Protein AF-A0A7C5FSQ7-F1 (afdb_monomer_lite)

Secondary structure (DSSP, 8-state):
-----------------TT-HHHHHHHHHHHHHHHHHHHHHHHTEEEEEEEEEEEETTEEEEEEEEEEEEE--

Sequence (73 aa):
MAKRDVTAVKTEDDVRPADDPNRRMILLAHERLDELCREAERSKFWGVLGVELTFEAGVIRLLHRRLDGRDKV

Radius of gyration: 18.42 Å; chains: 1; bounding box: 48×23×45 Å

Foldseek 3Di:
DDDPPPPPPPPPPPDDDPLDVVVVLVVVQVVVQVVVVVVCVVQVWDDDWGWDWDQDPNDIDTDDTDRDTDRDD

pLDDT: mean 73.32, std 17.02, range [42.06, 93.38]

Structure (mmCIF, N/CA/C/O backbone):
data_AF-A0A7C5FSQ7-F1
#
_entry.id   AF-A0A7C5FSQ7-F1
#
loop_
_atom_site.group_PDB
_atom_site.id
_atom_site.type_symbol
_atom_site.label_atom_id
_atom_site.label_alt_id
_atom_site.label_comp_id
_atom_site.label_asym_id
_atom_site.label_entity_id
_atom_site.label_seq_id
_atom_site.pdbx_PDB_ins_code
_atom_site.Cartn_x
_atom_site.Cartn_y
_atom_site.Cartn_z
_atom_site.occupancy
_atom_site.B_iso_or_equiv
_atom_site.auth_seq_id
_atom_site.auth_comp_id
_atom_site.auth_asym_id
_atom_site.auth_atom_id
_atom_site.pdbx_PDB_model_num
ATOM 1 N N . MET A 1 1 ? 32.267 13.864 29.322 1.00 45.12 1 MET A N 1
ATOM 2 C CA . MET A 1 1 ? 31.447 14.398 28.214 1.00 45.12 1 MET A CA 1
ATOM 3 C C . MET A 1 1 ? 31.991 13.838 26.910 1.00 45.12 1 MET A C 1
ATOM 5 O O . MET A 1 1 ? 33.053 14.266 26.481 1.00 45.12 1 MET A O 1
ATOM 9 N N . ALA A 1 2 ? 31.341 12.821 26.343 1.00 46.09 2 ALA A N 1
ATOM 10 C CA . ALA A 1 2 ? 31.769 12.211 25.086 1.00 46.09 2 ALA A CA 1
ATOM 11 C C . ALA A 1 2 ? 31.073 12.931 23.925 1.00 46.09 2 ALA A C 1
ATOM 13 O O . ALA A 1 2 ? 29.844 12.923 23.838 1.00 46.09 2 ALA A O 1
ATOM 14 N N . LYS A 1 3 ? 31.861 13.587 23.069 1.00 49.19 3 LYS A N 1
ATOM 15 C CA . LYS A 1 3 ? 31.391 14.129 21.794 1.00 49.19 3 LYS A CA 1
ATOM 16 C C . LYS A 1 3 ? 30.998 12.940 20.917 1.00 49.19 3 LYS A C 1
ATOM 18 O O . LYS A 1 3 ? 31.840 12.110 20.596 1.00 49.19 3 LYS A O 1
ATOM 23 N N . ARG A 1 4 ? 29.709 12.817 20.601 1.00 50.34 4 ARG A N 1
ATOM 24 C CA . ARG A 1 4 ? 29.250 11.919 19.542 1.00 50.34 4 ARG A CA 1
ATOM 25 C C . ARG A 1 4 ? 29.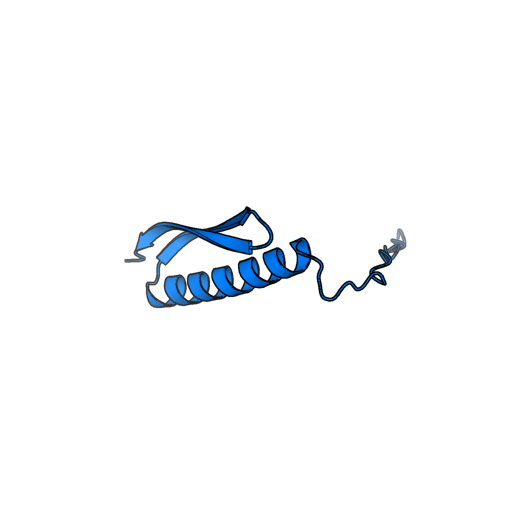532 12.628 18.229 1.00 50.34 4 ARG A C 1
ATOM 27 O O . ARG A 1 4 ? 28.804 13.549 17.869 1.00 50.34 4 ARG A O 1
ATOM 34 N N . ASP A 1 5 ? 30.595 12.214 17.556 1.00 48.09 5 ASP A N 1
ATOM 35 C CA . ASP A 1 5 ? 30.757 12.494 16.138 1.00 48.09 5 ASP A CA 1
ATOM 36 C C . ASP A 1 5 ? 29.625 11.767 15.411 1.00 48.09 5 ASP A C 1
ATOM 38 O O . ASP A 1 5 ? 29.635 10.549 15.239 1.00 48.09 5 ASP A O 1
ATOM 42 N N . VAL A 1 6 ? 28.579 12.519 15.068 1.00 46.88 6 VAL A N 1
ATOM 43 C CA . VAL A 1 6 ? 27.525 12.054 14.171 1.00 46.88 6 VAL A CA 1
ATOM 44 C C . VAL A 1 6 ? 28.156 12.036 12.789 1.00 46.88 6 VAL A C 1
ATOM 46 O O . VAL A 1 6 ? 28.157 13.038 12.076 1.00 46.88 6 VAL A O 1
ATOM 49 N N . THR A 1 7 ? 28.769 10.910 12.436 1.00 46.25 7 THR A N 1
ATOM 50 C CA . THR A 1 7 ? 29.204 10.656 11.069 1.00 46.25 7 THR A CA 1
ATOM 51 C C . THR A 1 7 ? 27.942 10.644 10.218 1.00 46.25 7 THR A C 1
ATOM 53 O O . THR A 1 7 ? 27.170 9.688 10.235 1.00 46.25 7 THR A O 1
ATOM 56 N N . ALA A 1 8 ? 27.679 11.761 9.543 1.00 45.19 8 ALA A N 1
ATOM 57 C CA . ALA A 1 8 ? 26.639 11.848 8.541 1.00 45.19 8 ALA A CA 1
ATOM 58 C C . ALA A 1 8 ? 26.988 10.832 7.453 1.00 45.19 8 ALA A C 1
ATOM 60 O O . ALA A 1 8 ? 27.870 11.071 6.628 1.00 45.19 8 ALA A O 1
ATOM 61 N N . VAL A 1 9 ? 26.319 9.682 7.488 1.00 44.09 9 VAL A N 1
ATOM 62 C CA . VAL A 1 9 ? 26.315 8.731 6.385 1.00 44.09 9 VAL A CA 1
ATOM 63 C C . VAL A 1 9 ? 25.538 9.412 5.265 1.00 44.09 9 VAL A C 1
ATOM 65 O O . VAL A 1 9 ? 24.320 9.309 5.165 1.00 44.09 9 VAL A O 1
ATOM 68 N N . LYS A 1 10 ? 26.248 10.212 4.470 1.00 42.06 10 LYS A N 1
ATOM 69 C CA . LYS A 1 10 ? 25.778 10.655 3.166 1.00 42.06 10 LYS A CA 1
ATOM 70 C C . LYS A 1 10 ? 25.917 9.449 2.248 1.00 42.06 10 LYS A C 1
ATOM 72 O O . LYS A 1 10 ? 26.961 9.264 1.635 1.00 42.06 10 LYS A O 1
ATOM 77 N N . THR A 1 11 ? 24.908 8.586 2.230 1.00 49.75 11 THR A N 1
ATOM 78 C CA . THR A 1 11 ? 24.763 7.629 1.137 1.00 49.75 11 THR A CA 1
ATOM 79 C C . THR A 1 11 ? 24.531 8.429 -0.134 1.00 49.75 11 THR A C 1
ATOM 81 O O . THR A 1 11 ? 23.643 9.277 -0.209 1.00 49.75 11 THR A O 1
ATOM 84 N N . GLU A 1 12 ? 25.434 8.216 -1.077 1.00 53.66 12 GLU A N 1
ATOM 85 C CA . GLU A 1 12 ? 25.486 8.799 -2.407 1.00 53.66 12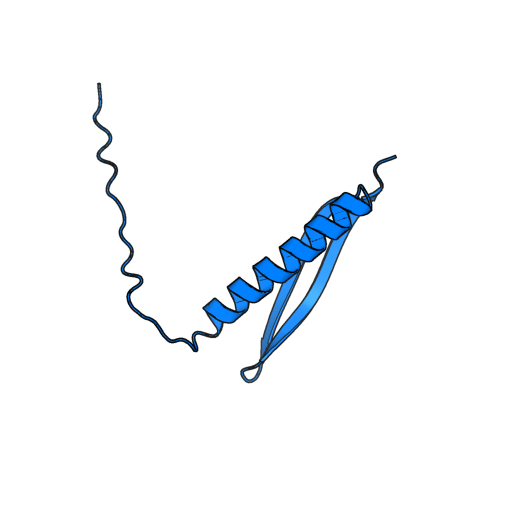 GLU A CA 1
ATOM 86 C C . GLU A 1 12 ? 24.231 8.415 -3.207 1.00 53.66 12 GLU A C 1
ATOM 88 O O . GLU A 1 12 ? 24.257 7.490 -4.008 1.00 53.66 12 GLU A O 1
ATOM 93 N N . ASP A 1 13 ? 23.116 9.118 -3.013 1.00 46.81 13 ASP A N 1
ATOM 94 C CA . ASP A 1 13 ? 21.940 8.990 -3.883 1.00 46.81 13 ASP A CA 1
ATOM 95 C C . ASP A 1 13 ? 22.019 10.002 -5.034 1.00 46.81 13 ASP A C 1
ATOM 97 O O . ASP A 1 13 ? 21.176 10.884 -5.194 1.00 46.81 13 ASP A O 1
ATOM 101 N N . ASP A 1 14 ? 23.070 9.874 -5.847 1.00 50.22 14 ASP A N 1
A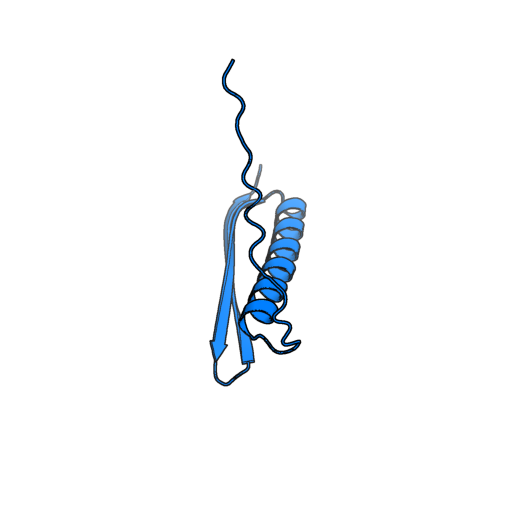TOM 102 C CA . ASP A 1 14 ? 23.198 10.575 -7.132 1.00 50.22 14 ASP A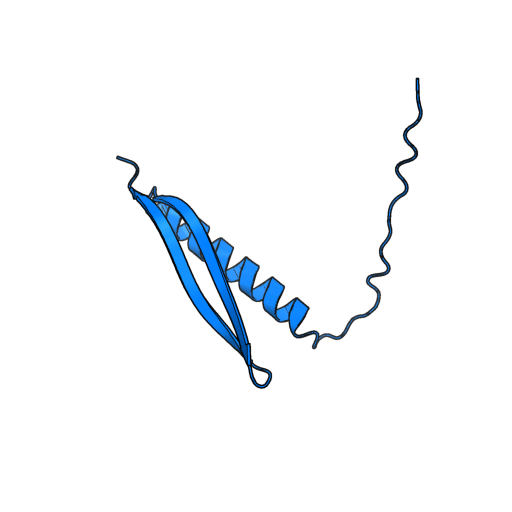 CA 1
ATOM 103 C C . ASP A 1 14 ? 23.218 9.587 -8.309 1.00 50.22 14 ASP A C 1
ATOM 105 O O . ASP A 1 14 ? 23.900 9.764 -9.315 1.00 50.22 14 ASP A O 1
ATOM 109 N N . VAL A 1 15 ? 22.404 8.534 -8.202 1.00 49.59 15 VAL A N 1
ATOM 110 C CA . VAL A 1 15 ? 21.994 7.721 -9.349 1.00 49.59 15 VAL A CA 1
ATOM 111 C C . VAL A 1 15 ? 20.492 7.891 -9.509 1.00 49.59 15 VAL A C 1
ATOM 113 O O . VAL A 1 15 ? 19.681 7.179 -8.926 1.00 49.59 15 VAL A O 1
ATOM 116 N N . ARG A 1 16 ? 20.099 8.885 -10.308 1.00 58.19 16 ARG A N 1
ATOM 117 C CA . ARG A 1 16 ? 18.751 8.923 -10.875 1.00 58.19 16 ARG A CA 1
ATOM 118 C C . ARG A 1 16 ? 18.724 8.003 -12.091 1.00 58.19 16 ARG A C 1
ATOM 120 O O . ARG A 1 16 ? 19.312 8.351 -13.112 1.00 58.19 16 ARG A O 1
ATOM 127 N N . PRO A 1 17 ? 17.890 6.961 -12.066 1.00 49.34 17 PRO A N 1
ATOM 128 C CA . PRO A 1 17 ? 17.039 6.670 -13.192 1.00 49.34 17 PRO A CA 1
ATOM 129 C C . PRO A 1 17 ? 15.637 7.116 -12.786 1.00 49.34 17 PRO A C 1
ATOM 131 O O . PRO A 1 17 ? 15.087 6.670 -11.778 1.00 49.34 17 PRO A O 1
ATOM 134 N N . ALA A 1 18 ? 15.026 7.977 -13.595 1.00 54.38 18 ALA A N 1
ATOM 135 C CA . ALA A 1 18 ? 13.586 8.225 -13.528 1.00 54.38 18 ALA A CA 1
ATOM 136 C C . ALA A 1 18 ? 12.753 6.926 -13.698 1.00 54.38 18 ALA A C 1
ATOM 138 O O . ALA A 1 18 ? 11.551 6.934 -13.453 1.00 54.38 18 ALA A O 1
ATOM 139 N N . ASP A 1 19 ? 13.414 5.811 -14.031 1.00 65.19 19 ASP A N 1
ATOM 140 C CA . ASP A 1 19 ? 12.851 4.501 -14.331 1.00 65.19 19 ASP A CA 1
ATOM 141 C C . ASP A 1 19 ? 13.223 3.390 -13.334 1.00 65.19 19 ASP A C 1
ATOM 143 O O . ASP A 1 19 ? 13.031 2.225 -13.668 1.00 65.19 19 ASP A O 1
ATOM 147 N N . ASP A 1 20 ? 13.735 3.682 -12.127 1.00 83.69 20 ASP A N 1
ATOM 148 C CA . ASP A 1 20 ? 13.964 2.612 -11.137 1.00 83.69 20 ASP A CA 1
ATOM 149 C C . ASP A 1 20 ? 12.618 1.988 -10.694 1.00 83.69 20 ASP A C 1
ATOM 151 O O . ASP A 1 20 ? 11.817 2.655 -10.016 1.00 83.69 20 ASP A O 1
ATOM 155 N N . PRO A 1 21 ? 12.334 0.715 -11.044 1.00 81.88 21 PRO A N 1
ATOM 156 C CA . PRO A 1 21 ? 11.085 0.059 -10.679 1.00 81.88 21 PRO A CA 1
ATOM 157 C C . PRO A 1 21 ? 10.905 -0.049 -9.164 1.00 81.88 21 PRO A C 1
ATOM 159 O O . PRO A 1 21 ? 9.776 0.036 -8.680 1.00 81.88 21 PRO A O 1
ATOM 162 N N . ASN A 1 22 ? 12.000 -0.153 -8.406 1.00 83.19 22 ASN A N 1
ATOM 163 C CA . ASN A 1 22 ? 11.953 -0.212 -6.949 1.00 83.19 22 ASN A CA 1
ATOM 164 C C . ASN A 1 22 ? 11.470 1.115 -6.371 1.00 83.19 22 ASN A C 1
ATOM 166 O O . ASN A 1 22 ? 10.583 1.137 -5.519 1.00 83.19 22 ASN A O 1
ATOM 170 N N . ARG A 1 23 ? 11.979 2.239 -6.889 1.00 85.19 23 ARG A N 1
ATOM 171 C CA . ARG A 1 23 ? 11.524 3.573 -6.480 1.00 85.19 23 ARG A CA 1
ATOM 172 C C . ARG A 1 23 ? 10.041 3.772 -6.774 1.00 85.19 23 ARG A C 1
ATOM 174 O O . ARG A 1 23 ? 9.309 4.271 -5.922 1.00 85.19 23 ARG A O 1
ATOM 181 N N . ARG A 1 24 ? 9.582 3.358 -7.958 1.00 85.06 24 ARG A N 1
ATOM 182 C CA . ARG A 1 24 ? 8.158 3.418 -8.328 1.00 85.06 24 ARG A CA 1
ATOM 183 C C . ARG A 1 24 ? 7.293 2.552 -7.409 1.00 85.06 24 ARG A C 1
ATOM 185 O O . ARG A 1 24 ? 6.207 2.978 -7.027 1.00 85.06 24 ARG A O 1
ATOM 192 N N . MET A 1 25 ? 7.781 1.374 -7.027 1.00 88.00 25 MET A N 1
ATOM 193 C CA . MET A 1 25 ? 7.084 0.463 -6.120 1.00 88.00 25 MET A CA 1
ATOM 194 C C . MET A 1 25 ? 6.988 1.033 -4.700 1.00 88.00 25 MET A C 1
ATOM 196 O O . MET A 1 25 ? 5.914 0.991 -4.109 1.00 88.00 25 MET A O 1
ATOM 200 N N . ILE A 1 26 ? 8.061 1.643 -4.187 1.00 88.62 26 ILE A N 1
ATOM 201 C CA . ILE A 1 26 ? 8.068 2.319 -2.879 1.00 88.62 26 ILE A CA 1
ATOM 202 C C . ILE A 1 26 ? 7.068 3.480 -2.855 1.00 88.62 26 ILE A C 1
ATOM 204 O O . ILE A 1 26 ? 6.269 3.586 -1.927 1.00 88.62 26 ILE A O 1
ATOM 208 N N . LEU A 1 27 ? 7.076 4.331 -3.887 1.00 90.50 27 LEU A N 1
ATOM 209 C CA . LEU A 1 27 ? 6.152 5.466 -3.975 1.00 90.50 27 LEU A CA 1
ATOM 210 C C . LEU A 1 27 ? 4.691 5.005 -4.004 1.00 90.50 27 LEU A C 1
ATOM 212 O O . LEU A 1 27 ? 3.871 5.540 -3.261 1.00 90.50 27 LEU A O 1
ATOM 216 N N . LEU A 1 28 ? 4.382 3.976 -4.800 1.00 88.62 28 LEU A N 1
ATOM 217 C CA . LEU A 1 28 ? 3.041 3.397 -4.846 1.00 88.62 28 LEU A CA 1
ATOM 218 C C . LEU A 1 28 ? 2.641 2.782 -3.495 1.00 88.62 28 LEU A C 1
ATOM 220 O O . LEU A 1 28 ? 1.496 2.929 -3.078 1.00 88.62 28 LEU A O 1
ATOM 224 N N . ALA A 1 29 ? 3.563 2.112 -2.796 1.00 90.94 29 ALA A N 1
ATOM 225 C CA . ALA A 1 29 ? 3.286 1.535 -1.481 1.00 90.94 29 ALA A CA 1
ATOM 226 C C . ALA A 1 29 ? 2.892 2.616 -0.470 1.00 90.94 29 ALA A C 1
ATOM 228 O O . ALA A 1 29 ? 1.904 2.453 0.243 1.00 90.94 29 ALA A O 1
ATOM 229 N N . HIS A 1 30 ? 3.634 3.727 -0.438 1.00 92.25 30 HIS A N 1
ATOM 230 C CA . HIS A 1 30 ? 3.341 4.850 0.450 1.00 92.25 30 HIS A CA 1
ATOM 231 C C . HIS A 1 30 ? 1.990 5.492 0.127 1.00 92.25 30 HIS A C 1
ATOM 233 O O . HIS A 1 30 ? 1.183 5.679 1.032 1.00 92.25 30 HIS A O 1
ATOM 239 N N . GLU A 1 31 ? 1.712 5.759 -1.152 1.00 91.88 31 GLU A N 1
ATOM 240 C CA . GLU A 1 31 ? 0.431 6.328 -1.585 1.00 91.88 31 GLU A CA 1
ATOM 241 C C . GLU A 1 31 ? -0.753 5.457 -1.138 1.00 91.88 31 GLU A C 1
ATOM 243 O O . GLU A 1 31 ? -1.713 5.954 -0.549 1.00 91.88 31 GLU A O 1
ATOM 248 N N . ARG A 1 32 ? -0.665 4.137 -1.346 1.00 90.62 32 ARG A N 1
ATOM 249 C CA . ARG A 1 32 ? -1.731 3.201 -0.956 1.00 90.62 32 ARG A CA 1
ATOM 250 C C . ARG A 1 32 ? -1.861 3.034 0.551 1.00 90.62 32 ARG A C 1
ATOM 252 O O . ARG A 1 32 ? -2.976 2.878 1.046 1.00 90.62 32 ARG A O 1
ATOM 259 N N . LEU A 1 33 ? -0.754 3.060 1.287 1.00 91.38 33 LEU A N 1
ATOM 260 C CA . LEU A 1 33 ? -0.804 2.973 2.742 1.00 91.38 33 LEU A CA 1
ATOM 261 C C . LEU A 1 33 ? -1.440 4.232 3.350 1.00 91.38 33 LEU A C 1
ATOM 263 O O . LEU A 1 33 ? -2.272 4.106 4.245 1.00 91.38 33 LEU A O 1
ATOM 267 N N . ASP A 1 34 ? -1.136 5.418 2.818 1.00 93.38 34 ASP A N 1
ATOM 268 C CA . ASP A 1 34 ? -1.769 6.678 3.227 1.00 93.38 34 ASP A CA 1
ATOM 269 C C . ASP A 1 34 ? -3.289 6.664 2.999 1.00 93.38 34 ASP A C 1
ATOM 271 O O . ASP A 1 34 ? -4.057 7.106 3.860 1.00 93.38 34 ASP A O 1
ATOM 275 N N . GLU A 1 35 ? -3.749 6.133 1.862 1.00 90.62 35 GLU A N 1
ATOM 276 C CA . GLU A 1 35 ? -5.179 5.944 1.584 1.00 90.62 35 GLU A CA 1
ATOM 277 C C . GLU A 1 35 ? -5.846 5.026 2.623 1.00 90.62 35 GLU A C 1
ATOM 279 O O . GLU A 1 35 ? -6.885 5.393 3.185 1.00 90.62 35 GLU A O 1
ATOM 284 N N . LEU A 1 36 ? -5.226 3.879 2.934 1.00 89.00 36 LEU A N 1
ATOM 285 C CA . LEU A 1 36 ? -5.732 2.936 3.938 1.00 89.00 36 LEU A CA 1
ATOM 286 C C . LEU A 1 36 ? -5.751 3.537 5.346 1.00 89.00 36 LEU A C 1
ATOM 288 O O . LEU A 1 36 ? -6.719 3.330 6.075 1.00 89.00 36 LEU A O 1
ATOM 292 N N . CYS A 1 37 ? -4.734 4.312 5.727 1.00 89.56 37 CYS A N 1
ATOM 293 C CA . CYS A 1 37 ? -4.708 5.019 7.008 1.00 89.56 37 CYS A CA 1
ATOM 294 C C . CYS A 1 37 ? -5.895 5.983 7.132 1.00 89.56 37 CYS A C 1
ATOM 296 O O . CYS A 1 37 ? -6.613 5.956 8.131 1.00 89.56 37 CYS A O 1
ATOM 298 N N . ARG A 1 38 ? -6.178 6.773 6.088 1.00 91.31 38 ARG A N 1
ATOM 299 C CA . ARG A 1 38 ? -7.333 7.689 6.079 1.00 91.31 38 ARG A CA 1
ATOM 300 C C . ARG A 1 38 ? -8.668 6.940 6.137 1.00 91.31 38 ARG A C 1
ATOM 302 O O . ARG A 1 38 ? -9.621 7.436 6.735 1.00 91.31 38 ARG A O 1
ATOM 309 N N . GLU A 1 39 ? -8.783 5.780 5.491 1.00 88.31 39 GLU A N 1
ATOM 310 C CA . GLU A 1 39 ? -9.968 4.911 5.588 1.00 88.31 39 GLU A CA 1
ATOM 311 C C . GLU A 1 39 ? -10.146 4.332 6.995 1.00 88.31 39 GLU A C 1
ATOM 313 O O . GLU A 1 39 ? -11.254 4.356 7.543 1.00 88.31 39 GLU A O 1
ATOM 318 N N . ALA A 1 40 ? -9.055 3.867 7.601 1.00 87.69 40 ALA A N 1
ATOM 319 C CA . ALA A 1 40 ? -9.035 3.347 8.959 1.00 87.69 40 ALA A CA 1
ATOM 320 C C . ALA A 1 40 ? -9.444 4.416 9.983 1.00 87.69 40 ALA A C 1
ATOM 322 O O . ALA A 1 40 ? -10.275 4.161 10.852 1.00 87.69 40 ALA A O 1
ATOM 323 N N . GLU A 1 41 ? -8.945 5.645 9.843 1.00 87.94 41 GLU A N 1
ATOM 324 C CA . GLU A 1 41 ? -9.342 6.772 10.692 1.00 87.94 41 GLU A CA 1
ATOM 325 C C . GLU A 1 41 ? -10.845 7.064 10.596 1.00 87.94 41 GLU A C 1
ATOM 327 O O . GLU A 1 41 ? -11.517 7.193 11.621 1.00 87.94 41 GLU A O 1
ATOM 332 N N . ARG A 1 42 ? -11.399 7.109 9.373 1.00 88.69 42 ARG A N 1
ATOM 333 C CA . ARG A 1 42 ? -12.839 7.347 9.150 1.00 88.69 42 ARG A CA 1
ATOM 334 C C . ARG A 1 42 ? -13.720 6.242 9.725 1.00 88.69 42 ARG A C 1
ATOM 336 O O . ARG A 1 42 ? -14.812 6.529 10.207 1.00 88.69 42 ARG A O 1
ATOM 343 N N . SER A 1 43 ? -13.253 4.999 9.674 1.00 82.75 43 SER A N 1
ATOM 344 C CA . SER A 1 43 ? -13.956 3.832 10.222 1.00 82.75 43 SER A CA 1
ATOM 345 C C . SER A 1 43 ? -13.687 3.606 11.712 1.00 82.75 43 SER A C 1
ATOM 347 O O . SER A 1 43 ? -14.264 2.700 12.303 1.00 82.75 43 SER A O 1
ATOM 349 N N . LYS A 1 44 ? -12.836 4.433 12.342 1.00 83.62 44 LYS A N 1
ATOM 350 C CA . LYS A 1 44 ? -12.304 4.206 13.694 1.00 83.62 44 LYS A CA 1
ATOM 351 C C . LYS A 1 44 ? -11.717 2.794 13.854 1.00 83.62 44 LYS A C 1
ATOM 353 O O . LYS A 1 44 ? -11.801 2.200 14.924 1.00 83.62 44 LYS A O 1
ATOM 358 N N . PHE A 1 45 ? -11.137 2.246 12.796 1.00 82.25 45 PHE A N 1
ATOM 359 C CA . PHE A 1 45 ? -10.513 0.933 12.807 1.00 82.25 45 PHE A CA 1
ATOM 360 C C . PHE A 1 45 ? -9.260 0.931 13.693 1.00 82.25 45 PHE A C 1
ATOM 362 O O . PHE A 1 45 ? -8.466 1.876 13.670 1.00 82.25 45 PHE A O 1
ATOM 369 N N . TRP A 1 46 ? -9.054 -0.147 14.454 1.00 77.81 46 TRP A N 1
ATOM 370 C CA . TRP A 1 46 ? -7.830 -0.357 15.225 1.00 77.81 46 TRP A CA 1
ATOM 371 C C . TRP A 1 46 ? -7.236 -1.731 14.932 1.00 77.81 46 TRP A C 1
ATOM 373 O O . TRP A 1 46 ? -7.881 -2.751 15.177 1.00 77.81 46 TRP A O 1
ATOM 383 N N . GLY A 1 47 ? -6.011 -1.760 14.406 1.00 84.38 47 GLY A N 1
ATOM 384 C CA . GLY A 1 47 ? -5.402 -2.987 13.912 1.00 84.38 47 GLY A CA 1
ATOM 385 C C . GLY A 1 47 ? -4.165 -2.760 13.048 1.00 84.38 47 GLY A C 1
ATOM 386 O O . GLY A 1 47 ? -3.551 -1.696 13.086 1.00 84.38 47 GLY A O 1
ATOM 387 N N . VAL A 1 48 ? -3.809 -3.771 12.260 1.00 86.19 48 VAL A N 1
ATOM 388 C CA . VAL A 1 48 ? -2.699 -3.734 11.307 1.00 86.19 48 VAL A CA 1
ATOM 389 C C . VAL A 1 48 ? -3.220 -3.382 9.919 1.00 86.19 48 VAL A C 1
ATOM 391 O O . VAL A 1 48 ? -4.158 -4.006 9.417 1.00 86.19 48 VAL A O 1
ATOM 394 N N . LEU A 1 49 ? -2.563 -2.403 9.300 1.00 85.88 49 LEU A N 1
ATOM 395 C CA . LEU A 1 49 ? -2.742 -2.026 7.904 1.00 85.88 49 LEU A CA 1
ATOM 396 C C . LEU A 1 49 ? -1.536 -2.517 7.106 1.00 85.88 49 LEU A C 1
ATOM 398 O O . LEU A 1 49 ? -0.395 -2.329 7.528 1.00 85.88 49 LEU A O 1
ATOM 402 N N . GLY A 1 50 ? -1.781 -3.137 5.956 1.00 88.94 50 GLY A N 1
ATOM 403 C CA . GLY A 1 50 ? -0.718 -3.598 5.069 1.00 88.94 50 GLY A CA 1
ATOM 404 C C . GLY A 1 50 ? -1.122 -3.528 3.605 1.00 88.94 50 GLY A C 1
ATOM 405 O O . GLY A 1 50 ? -2.280 -3.774 3.258 1.00 88.94 50 GLY A O 1
ATOM 406 N N . VAL A 1 51 ? -0.146 -3.214 2.756 1.00 88.44 51 VAL A N 1
ATOM 407 C CA . VAL A 1 51 ? -0.261 -3.272 1.298 1.00 88.44 51 VAL A CA 1
ATOM 408 C C . VAL A 1 51 ? 0.724 -4.302 0.767 1.00 88.44 51 VAL A C 1
ATOM 410 O O . VAL A 1 51 ? 1.862 -4.374 1.229 1.00 88.44 51 VAL A O 1
ATOM 413 N N . GLU A 1 52 ? 0.290 -5.100 -0.199 1.00 90.62 52 GLU A N 1
ATOM 414 C CA . GLU A 1 52 ? 1.145 -6.062 -0.892 1.00 90.62 52 GLU A CA 1
ATOM 415 C C . GLU A 1 52 ? 1.238 -5.676 -2.364 1.00 90.62 52 GLU A C 1
ATOM 417 O O . GLU A 1 52 ? 0.216 -5.547 -3.041 1.00 90.62 52 GLU A O 1
ATOM 422 N N . LEU A 1 53 ? 2.459 -5.476 -2.854 1.00 88.69 53 LEU A N 1
ATOM 423 C CA . LEU A 1 53 ? 2.739 -5.141 -4.246 1.00 88.69 53 LEU A CA 1
ATOM 424 C C . LEU A 1 53 ? 3.524 -6.279 -4.901 1.00 88.69 53 LEU A C 1
ATOM 426 O O . LEU A 1 53 ? 4.416 -6.850 -4.280 1.00 88.69 53 LEU A O 1
ATOM 430 N N . THR A 1 54 ? 3.234 -6.553 -6.170 1.00 86.81 54 THR A N 1
ATOM 431 C CA . THR A 1 54 ? 4.065 -7.403 -7.034 1.00 86.81 54 THR A CA 1
ATOM 432 C C . THR A 1 54 ? 4.652 -6.585 -8.173 1.00 86.81 54 THR A C 1
ATOM 434 O O . THR A 1 54 ? 4.052 -5.600 -8.616 1.00 86.81 54 THR A O 1
ATOM 437 N N . PHE A 1 55 ? 5.811 -7.013 -8.664 1.00 84.31 55 PHE A N 1
ATOM 438 C CA . PHE A 1 55 ? 6.422 -6.509 -9.883 1.00 84.31 55 PHE A CA 1
ATOM 439 C C . PHE A 1 55 ? 6.623 -7.664 -10.862 1.00 84.31 55 PHE A C 1
ATOM 441 O O . PHE A 1 55 ? 7.540 -8.470 -10.722 1.00 84.31 55 PHE A O 1
ATOM 448 N N . GLU A 1 56 ? 5.762 -7.730 -11.873 1.00 84.81 56 GLU A N 1
ATOM 449 C CA . GLU A 1 56 ? 5.752 -8.801 -12.869 1.00 84.81 56 GLU A CA 1
ATOM 450 C C . GLU A 1 56 ? 5.753 -8.202 -14.273 1.00 84.81 56 GLU A C 1
ATOM 452 O O . GLU A 1 56 ? 4.967 -7.305 -14.583 1.00 84.81 56 GLU A O 1
ATOM 457 N N . ALA A 1 57 ? 6.652 -8.696 -15.132 1.00 83.31 57 ALA A N 1
ATOM 458 C CA . ALA A 1 57 ? 6.777 -8.271 -16.530 1.00 83.31 57 ALA A CA 1
ATOM 459 C C . ALA A 1 57 ? 6.870 -6.738 -16.727 1.00 83.31 57 ALA A C 1
ATOM 461 O O . ALA A 1 57 ? 6.322 -6.191 -17.681 1.00 83.31 57 ALA A O 1
ATOM 462 N N . GLY A 1 58 ? 7.549 -6.026 -15.818 1.00 79.88 58 GLY A N 1
ATOM 463 C CA . GLY A 1 58 ? 7.702 -4.568 -15.901 1.00 79.88 58 GLY A CA 1
ATOM 464 C C . GLY A 1 58 ? 6.526 -3.762 -15.340 1.00 79.88 58 GLY A C 1
ATOM 465 O O . GLY A 1 58 ? 6.543 -2.532 -15.407 1.00 79.88 58 GLY A O 1
ATOM 466 N N . VAL A 1 59 ? 5.512 -4.422 -14.775 1.00 81.31 59 VAL A N 1
ATOM 467 C CA . VAL A 1 59 ? 4.303 -3.784 -14.247 1.00 81.31 59 VAL A CA 1
ATOM 468 C C . VAL A 1 59 ? 4.212 -4.002 -12.740 1.00 81.31 59 VAL A C 1
ATOM 470 O O . VAL A 1 59 ? 4.269 -5.132 -12.261 1.00 81.31 59 VAL A O 1
ATOM 473 N N . ILE A 1 60 ? 4.027 -2.912 -11.992 1.00 83.12 60 ILE A N 1
ATOM 474 C CA . ILE A 1 60 ? 3.755 -2.959 -10.551 1.00 83.12 60 ILE A CA 1
ATOM 475 C C . ILE A 1 60 ? 2.243 -3.099 -10.355 1.00 83.12 60 ILE A C 1
ATOM 477 O O . ILE A 1 60 ? 1.475 -2.322 -10.927 1.00 83.12 60 ILE A O 1
ATOM 481 N N . ARG A 1 61 ? 1.802 -4.071 -9.554 1.00 81.31 61 ARG A N 1
ATOM 482 C CA . ARG A 1 61 ? 0.383 -4.300 -9.239 1.00 81.31 61 ARG A CA 1
ATOM 483 C C . ARG A 1 61 ? 0.172 -4.411 -7.736 1.00 81.31 61 ARG A C 1
ATOM 485 O O . ARG A 1 61 ? 0.999 -4.986 -7.040 1.00 81.31 61 ARG A O 1
ATOM 492 N N . LEU A 1 62 ? -0.959 -3.900 -7.256 1.00 81.12 62 LEU A N 1
ATOM 493 C CA . LEU A 1 62 ? -1.423 -4.113 -5.887 1.00 81.12 62 LEU A CA 1
ATOM 494 C C . LEU A 1 62 ? -2.137 -5.465 -5.803 1.00 81.12 62 LEU A C 1
ATOM 496 O O . LEU A 1 62 ? -3.126 -5.679 -6.502 1.00 81.12 62 LEU A O 1
ATOM 500 N N . LEU A 1 63 ? -1.625 -6.364 -4.967 1.00 72.38 63 LEU A N 1
ATOM 501 C CA . LEU A 1 63 ? -2.183 -7.697 -4.74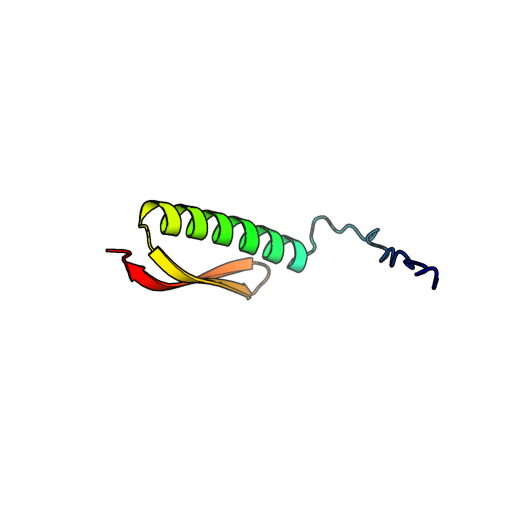7 1.00 72.38 63 LEU A CA 1
ATOM 502 C C . LEU A 1 63 ? -3.175 -7.727 -3.585 1.00 72.38 63 LEU A C 1
ATOM 504 O O . LEU A 1 63 ? -4.220 -8.366 -3.693 1.00 72.38 63 LEU A O 1
ATOM 508 N N . HIS A 1 64 ? -2.867 -7.045 -2.479 1.00 68.62 64 HIS A N 1
ATOM 509 C CA . HIS A 1 64 ? -3.644 -7.183 -1.249 1.00 68.62 64 HIS A CA 1
ATOM 510 C C . HIS A 1 64 ? -3.700 -5.878 -0.446 1.00 68.62 64 HIS A C 1
ATOM 512 O O . HIS A 1 64 ? -2.695 -5.180 -0.299 1.00 68.62 64 HIS A O 1
ATOM 518 N N . ARG A 1 65 ? -4.881 -5.585 0.119 1.00 62.19 65 ARG A N 1
ATOM 519 C CA . ARG A 1 65 ? -5.084 -4.613 1.208 1.00 62.19 65 ARG A CA 1
ATOM 520 C C . ARG A 1 65 ? -5.498 -5.377 2.464 1.00 62.19 65 ARG A C 1
ATOM 522 O O . ARG A 1 65 ? -6.545 -6.020 2.465 1.00 62.19 65 ARG A O 1
ATOM 529 N N . ARG A 1 66 ? -4.656 -5.412 3.497 1.00 65.19 66 ARG A N 1
ATOM 530 C CA . ARG A 1 66 ? -4.974 -6.124 4.745 1.00 65.19 66 ARG A CA 1
ATOM 531 C C . ARG A 1 66 ? -5.431 -5.111 5.784 1.00 6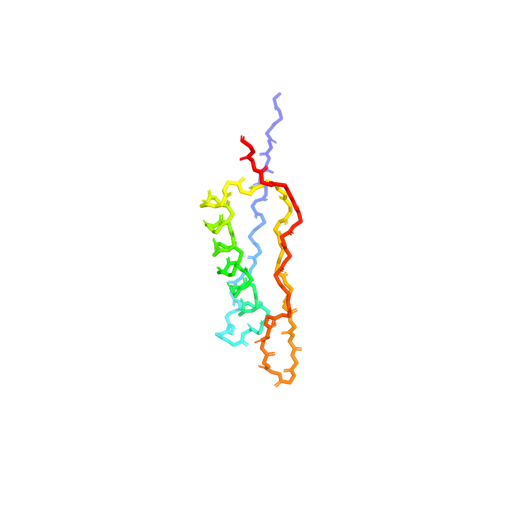5.19 66 ARG A C 1
ATOM 533 O O . ARG A 1 66 ? -4.680 -4.198 6.111 1.00 65.19 66 ARG A O 1
ATOM 540 N N . LEU A 1 67 ? -6.647 -5.305 6.285 1.00 60.62 67 LEU A N 1
ATOM 541 C CA . LEU A 1 67 ? -7.197 -4.637 7.462 1.00 60.62 67 LEU A CA 1
ATOM 542 C C . LEU A 1 67 ? -7.423 -5.729 8.511 1.00 60.62 67 LEU A C 1
ATOM 544 O O . LEU A 1 67 ? -8.390 -6.479 8.415 1.00 60.62 67 LEU A O 1
ATOM 548 N N . ASP A 1 68 ? -6.502 -5.886 9.458 1.00 68.38 68 ASP A N 1
ATOM 549 C CA . ASP A 1 68 ? -6.643 -6.864 10.544 1.00 68.38 68 ASP A CA 1
ATOM 550 C C . ASP A 1 68 ? -6.834 -6.146 11.880 1.00 68.38 68 ASP A C 1
ATOM 552 O O . ASP A 1 68 ? -5.873 -5.626 12.444 1.00 68.38 68 ASP A O 1
ATOM 556 N N . GLY A 1 69 ? -8.080 -6.030 12.342 1.00 65.94 69 GLY A N 1
ATOM 557 C CA . GLY A 1 69 ? -8.417 -5.198 13.492 1.00 65.94 69 GLY A CA 1
ATOM 558 C C . GLY A 1 69 ? -9.879 -5.270 13.913 1.00 65.94 69 GLY A C 1
ATOM 559 O O . GLY A 1 69 ? -10.663 -6.050 13.375 1.00 65.94 69 GLY A O 1
ATOM 560 N N . ARG A 1 70 ? -10.238 -4.466 14.917 1.00 56.66 70 ARG A N 1
ATOM 561 C CA . ARG A 1 70 ? -11.598 -4.369 15.466 1.00 56.66 70 ARG A CA 1
ATOM 562 C C . ARG A 1 70 ? -12.128 -2.951 15.290 1.00 56.66 70 ARG A C 1
ATOM 564 O O . ARG A 1 70 ? -11.363 -1.992 15.415 1.00 56.66 70 ARG A O 1
ATOM 571 N N . ASP A 1 71 ? -13.430 -2.829 15.057 1.00 57.97 71 ASP A N 1
ATOM 572 C CA . ASP A 1 71 ? -14.108 -1.536 15.109 1.00 57.97 71 ASP A CA 1
ATOM 573 C C . ASP A 1 71 ? -13.987 -0.972 16.525 1.00 57.97 71 ASP A C 1
ATOM 575 O O . ASP A 1 71 ? -14.245 -1.662 17.519 1.00 57.97 71 ASP A O 1
ATOM 579 N N . LYS A 1 72 ? -13.554 0.284 16.633 1.00 52.84 72 LYS A N 1
ATOM 580 C CA . LYS A 1 72 ? -13.529 0.986 17.912 1.00 52.84 72 LYS A CA 1
ATOM 581 C C . LYS A 1 72 ? -14.972 1.313 18.295 1.00 52.84 72 LYS A C 1
ATOM 583 O O . LYS A 1 72 ? -15.586 2.195 17.692 1.00 52.84 72 LYS A O 1
ATOM 588 N N . VAL A 1 73 ? -15.483 0.557 19.267 1.00 57.16 73 VAL A N 1
ATOM 589 C CA . VAL A 1 73 ? -16.766 0.797 19.947 1.00 57.16 73 VAL A CA 1
ATOM 590 C C . VAL A 1 73 ? -16.820 2.224 20.490 1.00 57.16 73 VAL A C 1
ATOM 592 O O . VAL A 1 73 ? -15.797 2.671 21.064 1.00 57.16 73 VAL A O 1
#